Protein AF-A0A6I7WS96-F1 (afdb_monomer_lite)

Sequence (129 aa):
DKMFQACGLKREHWSTTSPIRTIFHNAFESADLPYFNPHSFRKTLVTLGQKICQSPEEFKAWSQNLGHEQVLTTLYSYGEVQQSKQGEIIQQLSTPRVESVTQSAADKIIQAVMGRLDAQQGGNSAPPV

Radius of gyration: 29.9 Å; chains: 1; bounding box: 66×46×91 Å

Foldseek 3Di:
DDDDDCPDDDCPCVVDCVNVQVVQQVVCVVVVHDDDDPVVVLVVQLVVLVVPPPDPVSSVVSVVVVVDPCVVVSCVVPVPDDPVRVVVVVVVVVDPPPPPVVCVVVVVVVVVVVVVVVVVVVPPDDDDD

Secondary structure (DSSP, 8-state):
----------GGGGSSSHHHHHHHHHHHHHTT-----HHHHHHHHHHHHHHH--SHHHHHHHHHHTT-S-HHHHHHHH----HHHHHHHHHHHTS----HHHHHHHHHHHHHHHHHHHHHHTT--PPP-

Structure (mmCIF, N/CA/C/O backbone):
data_AF-A0A6I7WS96-F1
#
_entry.id   AF-A0A6I7WS96-F1
#
loop_
_atom_site.group_PDB
_atom_site.id
_atom_site.type_symbol
_atom_site.label_atom_id
_atom_site.label_alt_id
_atom_site.label_comp_id
_atom_site.label_asym_id
_atom_site.label_entity_id
_atom_site.label_seq_id
_atom_site.pdbx_PDB_ins_code
_atom_site.Cartn_x
_atom_site.Cartn_y
_atom_site.Cartn_z
_atom_site.occupancy
_atom_site.B_iso_or_equiv
_atom_site.auth_seq_id
_atom_site.auth_comp_id
_atom_site.auth_asym_id
_atom_site.auth_atom_id
_atom_site.pdbx_PDB_model_num
ATOM 1 N N . ASP A 1 1 ? 44.178 -22.543 -11.510 1.00 53.28 1 ASP A N 1
ATOM 2 C CA . ASP A 1 1 ? 43.266 -21.775 -10.640 1.00 53.28 1 ASP A CA 1
ATOM 3 C C . ASP A 1 1 ? 42.188 -21.060 -11.435 1.00 53.28 1 ASP A C 1
ATOM 5 O O . ASP A 1 1 ? 42.495 -20.187 -12.235 1.00 53.28 1 ASP A O 1
ATOM 9 N N . LYS A 1 2 ? 40.923 -21.459 -11.261 1.00 61.50 2 LYS A N 1
ATOM 10 C CA . LYS A 1 2 ? 39.751 -20.720 -11.758 1.00 61.50 2 LYS A CA 1
ATOM 11 C C . LYS A 1 2 ? 38.896 -20.349 -10.552 1.00 61.50 2 LYS A C 1
ATOM 13 O O . LYS A 1 2 ? 38.058 -21.137 -10.128 1.00 61.50 2 LYS A O 1
ATOM 18 N N . MET A 1 3 ? 39.170 -19.189 -9.967 1.00 72.19 3 MET A N 1
ATOM 19 C CA . MET A 1 3 ? 38.391 -18.664 -8.847 1.00 72.19 3 MET A CA 1
ATOM 20 C C . MET A 1 3 ? 37.326 -17.698 -9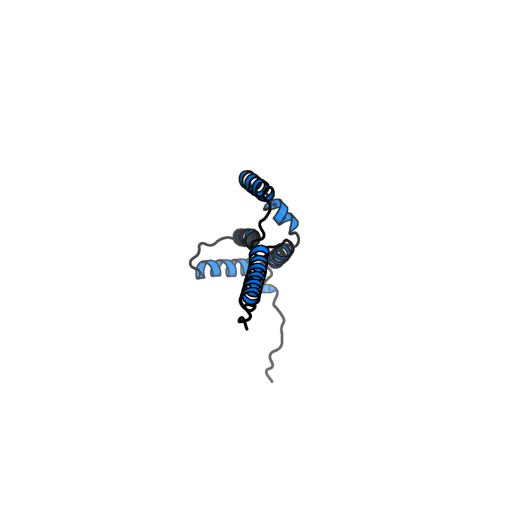.364 1.00 72.19 3 MET A C 1
ATOM 22 O O . MET A 1 3 ? 37.592 -16.901 -10.263 1.00 72.19 3 MET A O 1
ATOM 26 N N . PHE A 1 4 ? 36.124 -17.768 -8.796 1.00 80.50 4 PHE A N 1
ATOM 27 C CA . PHE A 1 4 ? 35.099 -16.751 -9.011 1.00 80.50 4 PHE A CA 1
ATOM 28 C C . PHE A 1 4 ? 35.491 -15.464 -8.274 1.00 80.50 4 PHE A C 1
ATOM 30 O O . PHE A 1 4 ? 35.931 -15.513 -7.127 1.00 80.50 4 PHE A O 1
ATOM 37 N N . GLN A 1 5 ? 35.309 -14.316 -8.927 1.00 81.56 5 GLN A N 1
ATOM 38 C CA . GLN A 1 5 ? 35.539 -12.992 -8.349 1.00 81.56 5 GLN A CA 1
ATOM 39 C C . GLN A 1 5 ? 34.227 -12.205 -8.327 1.00 81.56 5 GLN A C 1
ATOM 41 O O . GLN A 1 5 ? 33.467 -12.224 -9.296 1.00 81.56 5 GLN A O 1
ATOM 46 N N . ALA A 1 6 ? 33.971 -11.483 -7.235 1.00 79.31 6 ALA A N 1
ATOM 47 C CA . ALA A 1 6 ? 32.847 -10.560 -7.158 1.00 79.31 6 ALA A CA 1
ATOM 48 C C . ALA A 1 6 ? 33.058 -9.389 -8.138 1.00 79.31 6 ALA A C 1
ATOM 50 O O . ALA A 1 6 ? 33.946 -8.563 -7.940 1.00 79.31 6 ALA A O 1
ATOM 51 N N . CYS A 1 7 ? 32.242 -9.315 -9.193 1.00 81.12 7 CYS A N 1
ATOM 52 C CA . CYS A 1 7 ? 32.316 -8.273 -10.226 1.00 81.12 7 CYS A CA 1
ATOM 53 C C . CYS A 1 7 ? 31.357 -7.088 -9.995 1.00 81.12 7 CYS A C 1
ATOM 55 O O . CYS A 1 7 ? 31.237 -6.212 -10.850 1.00 81.12 7 CYS A O 1
ATOM 57 N N . GLY A 1 8 ? 30.655 -7.059 -8.858 1.00 78.19 8 GLY A N 1
ATOM 58 C CA . GLY A 1 8 ? 29.619 -6.065 -8.572 1.00 78.19 8 GLY A CA 1
ATOM 59 C C . GLY A 1 8 ? 28.357 -6.231 -9.430 1.00 78.19 8 GLY A C 1
ATOM 60 O O . GLY A 1 8 ? 28.199 -7.206 -10.166 1.00 78.19 8 G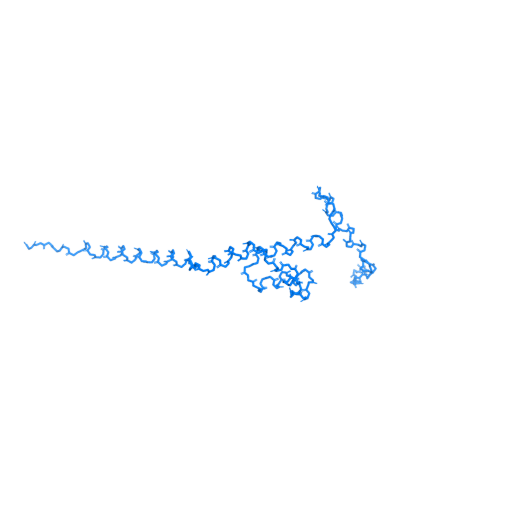LY A O 1
ATOM 61 N N . LEU A 1 9 ? 27.432 -5.273 -9.316 1.00 76.06 9 LEU A N 1
ATOM 62 C CA . LEU A 1 9 ? 26.205 -5.226 -10.114 1.00 76.06 9 LEU A CA 1
ATOM 63 C C . LEU A 1 9 ? 26.412 -4.326 -11.337 1.00 76.06 9 LEU A C 1
ATOM 65 O O . LEU A 1 9 ? 26.732 -3.143 -11.200 1.00 76.06 9 LEU A O 1
ATOM 69 N N . LYS A 1 10 ? 26.178 -4.863 -12.538 1.00 72.00 10 LYS A N 1
ATOM 70 C CA . LYS A 1 10 ? 26.159 -4.066 -13.770 1.00 72.00 10 LYS A CA 1
ATOM 71 C C . LYS A 1 10 ? 24.993 -3.074 -13.732 1.00 72.00 10 LYS A C 1
ATOM 73 O O . LYS A 1 10 ? 23.836 -3.471 -13.601 1.00 72.00 10 LYS A O 1
ATOM 78 N N . ARG A 1 11 ? 25.284 -1.777 -13.886 1.00 68.19 11 ARG A N 1
ATOM 79 C CA . ARG A 1 11 ? 24.262 -0.707 -13.927 1.00 68.19 11 ARG A CA 1
ATOM 80 C C . ARG A 1 11 ? 23.400 -0.733 -15.193 1.00 68.19 11 ARG A C 1
ATOM 82 O O . ARG A 1 11 ? 22.340 -0.118 -15.218 1.00 68.19 11 ARG A O 1
ATOM 89 N N . GLU A 1 12 ? 23.833 -1.474 -16.211 1.00 69.31 12 GLU A N 1
ATOM 90 C CA . GLU A 1 12 ? 23.154 -1.666 -17.499 1.00 69.31 12 GLU A CA 1
ATOM 91 C C . GLU A 1 12 ? 21.669 -2.032 -17.315 1.00 69.31 12 GLU A C 1
ATOM 93 O O . GLU A 1 12 ? 20.797 -1.414 -17.926 1.00 69.31 12 GLU A O 1
ATOM 98 N N . HIS A 1 13 ? 21.371 -2.948 -16.388 1.00 64.19 13 HIS A N 1
ATOM 99 C CA . HIS A 1 13 ? 20.019 -3.456 -16.120 1.00 64.19 13 HIS A CA 1
ATOM 100 C C . HIS A 1 13 ? 19.124 -2.525 -15.288 1.00 64.19 13 HIS A C 1
ATOM 102 O O . HIS A 1 13 ? 17.947 -2.816 -15.112 1.00 64.19 13 HIS A O 1
ATOM 108 N N . TRP A 1 14 ? 19.650 -1.408 -14.788 1.00 68.94 14 TRP A N 1
ATOM 109 C CA . TRP A 1 14 ? 18.899 -0.444 -13.970 1.00 68.94 14 TRP A CA 1
ATOM 110 C C . TRP A 1 14 ? 18.954 0.975 -14.542 1.00 68.94 14 TRP A C 1
ATOM 112 O O . TRP A 1 14 ? 18.481 1.922 -13.922 1.00 68.94 14 TRP A O 1
ATOM 122 N N . SER A 1 15 ? 19.528 1.120 -15.737 1.00 74.38 15 SER A N 1
ATOM 123 C CA . SER A 1 15 ? 19.656 2.393 -16.450 1.00 74.38 15 SER A CA 1
ATOM 124 C C . SER A 1 15 ? 18.311 2.967 -16.908 1.00 74.38 15 SER A C 1
ATOM 126 O O . SER A 1 15 ? 18.194 4.170 -17.127 1.00 74.38 15 SER A O 1
ATOM 128 N N . THR A 1 16 ? 17.286 2.120 -17.040 1.00 82.69 16 THR A N 1
ATOM 129 C CA . THR A 1 16 ? 15.934 2.503 -17.465 1.00 82.69 16 THR A CA 1
ATOM 130 C C . THR A 1 16 ? 14.874 1.817 -16.606 1.00 82.69 16 THR A C 1
ATOM 132 O O . THR A 1 16 ? 15.151 0.868 -15.875 1.00 82.69 16 THR A O 1
ATOM 135 N N . THR A 1 17 ? 13.624 2.267 -16.723 1.00 80.31 17 THR A N 1
ATOM 136 C CA . THR A 1 17 ? 12.466 1.641 -16.065 1.00 80.31 17 THR A CA 1
ATOM 137 C C . THR A 1 17 ? 11.926 0.419 -16.816 1.00 80.31 17 THR A C 1
ATOM 139 O O . THR A 1 17 ? 10.997 -0.232 -16.337 1.00 80.31 17 THR A O 1
ATOM 142 N N . SER A 1 18 ? 12.474 0.073 -17.985 1.00 85.00 18 SER A N 1
ATOM 143 C CA . SER A 1 18 ? 11.982 -1.053 -18.788 1.00 85.00 18 SER A CA 1
ATOM 144 C C . SER A 1 18 ? 12.096 -2.402 -18.064 1.00 85.00 18 SER A C 1
ATOM 146 O O . SER A 1 18 ? 11.094 -3.112 -18.026 1.00 85.00 18 SER A O 1
ATOM 148 N N . PRO A 1 19 ? 13.219 -2.747 -17.401 1.00 86.56 19 PRO A N 1
ATOM 149 C CA . PRO A 1 19 ? 13.359 -4.044 -16.735 1.00 86.56 19 PRO A CA 1
ATOM 150 C C . PRO A 1 19 ? 12.347 -4.255 -15.606 1.00 86.56 19 PRO A C 1
ATOM 152 O O . PRO A 1 19 ? 11.728 -5.315 -15.531 1.00 86.56 19 PRO A O 1
ATOM 155 N N . ILE A 1 20 ? 12.094 -3.228 -14.782 1.00 82.69 20 ILE A N 1
ATOM 156 C CA . ILE A 1 20 ? 11.070 -3.320 -13.732 1.00 82.69 20 ILE A CA 1
ATOM 157 C C . ILE A 1 20 ? 9.667 -3.461 -14.333 1.00 82.69 20 ILE A C 1
ATOM 159 O O . ILE A 1 20 ? 8.875 -4.250 -13.831 1.00 82.69 20 ILE A O 1
ATOM 163 N N . ARG A 1 21 ? 9.360 -2.770 -15.442 1.00 85.69 21 ARG A N 1
ATOM 164 C CA . ARG A 1 21 ? 8.069 -2.915 -16.134 1.00 85.69 21 ARG A CA 1
ATOM 165 C C . ARG A 1 21 ? 7.876 -4.321 -16.696 1.00 85.69 21 ARG A C 1
ATOM 167 O O . ARG A 1 21 ? 6.774 -4.843 -16.566 1.00 85.69 21 ARG A O 1
ATOM 174 N N . THR A 1 22 ? 8.916 -4.922 -17.273 1.00 89.62 22 THR A N 1
ATOM 175 C CA . THR A 1 22 ? 8.872 -6.295 -17.798 1.00 89.62 22 THR A CA 1
ATOM 176 C C . THR A 1 22 ? 8.646 -7.309 -16.685 1.00 89.62 22 THR A C 1
ATOM 178 O O . THR A 1 22 ? 7.722 -8.107 -16.782 1.00 89.62 22 THR A O 1
ATOM 181 N N . ILE A 1 23 ? 9.425 -7.245 -15.598 1.00 89.94 23 ILE A N 1
ATOM 182 C CA . ILE A 1 23 ? 9.247 -8.137 -14.438 1.00 89.94 23 ILE A CA 1
ATOM 183 C C . ILE A 1 23 ? 7.819 -8.027 -13.900 1.00 89.94 23 ILE A C 1
ATOM 185 O O . ILE A 1 23 ? 7.167 -9.034 -13.642 1.00 89.94 23 ILE A O 1
ATOM 189 N N . PHE A 1 24 ? 7.325 -6.796 -13.769 1.00 89.56 24 PHE A N 1
ATOM 190 C CA . PHE A 1 24 ? 5.987 -6.537 -13.267 1.00 89.56 24 PHE A CA 1
ATOM 191 C C . PHE A 1 24 ? 4.912 -7.117 -14.188 1.00 89.56 24 PHE A C 1
ATOM 193 O O . PHE A 1 24 ? 4.016 -7.801 -13.718 1.00 89.56 24 PHE A O 1
ATOM 200 N N . HIS A 1 25 ? 5.021 -6.892 -15.498 1.00 91.38 25 HIS A N 1
ATOM 201 C CA . HIS A 1 25 ? 4.080 -7.425 -16.481 1.00 91.38 25 HIS A CA 1
ATOM 202 C C . HIS A 1 25 ? 4.021 -8.955 -16.452 1.00 91.38 25 HIS A C 1
ATOM 204 O O . HIS A 1 25 ? 2.940 -9.515 -16.284 1.00 91.38 25 HIS A O 1
ATOM 210 N N . ASN A 1 26 ? 5.183 -9.609 -16.498 1.00 94.19 26 ASN A N 1
ATOM 211 C CA . ASN A 1 26 ? 5.284 -11.067 -16.471 1.00 94.19 26 ASN A CA 1
ATOM 212 C C . ASN A 1 26 ? 4.691 -11.664 -15.185 1.00 94.19 26 ASN A C 1
ATOM 214 O O . ASN A 1 26 ? 4.153 -12.767 -15.212 1.00 94.19 26 ASN A O 1
ATOM 218 N N . ALA A 1 27 ? 4.778 -10.953 -14.056 1.00 94.12 27 ALA A N 1
ATOM 219 C CA . ALA A 1 27 ? 4.193 -11.402 -12.797 1.00 94.12 27 ALA A CA 1
ATOM 220 C C . ALA A 1 27 ? 2.654 -11.391 -12.820 1.00 94.12 27 ALA A C 1
ATOM 222 O O . ALA A 1 27 ? 2.046 -12.308 -12.277 1.00 94.12 27 ALA A O 1
ATOM 223 N N . PHE A 1 28 ? 2.026 -10.391 -13.454 1.00 94.00 28 PHE A N 1
ATOM 224 C CA . PHE A 1 28 ? 0.567 -10.376 -13.642 1.00 94.00 28 PHE A CA 1
ATOM 225 C C . PHE A 1 28 ? 0.120 -11.497 -14.578 1.00 94.00 28 PHE A C 1
ATOM 227 O O . PHE A 1 28 ? -0.816 -12.219 -14.250 1.00 94.00 28 PHE A O 1
ATOM 234 N N . GLU A 1 29 ? 0.832 -11.681 -15.690 1.00 94.94 29 GLU A N 1
ATOM 235 C CA . GLU A 1 29 ? 0.564 -12.759 -16.644 1.00 94.94 29 GLU A CA 1
ATOM 236 C C . GLU A 1 29 ? 0.699 -14.144 -15.992 1.00 94.94 29 GLU A C 1
ATOM 238 O O . GLU A 1 29 ? -0.205 -14.962 -16.099 1.00 94.94 29 GLU A O 1
ATOM 243 N N . SER A 1 30 ? 1.765 -14.379 -15.218 1.00 96.44 30 SE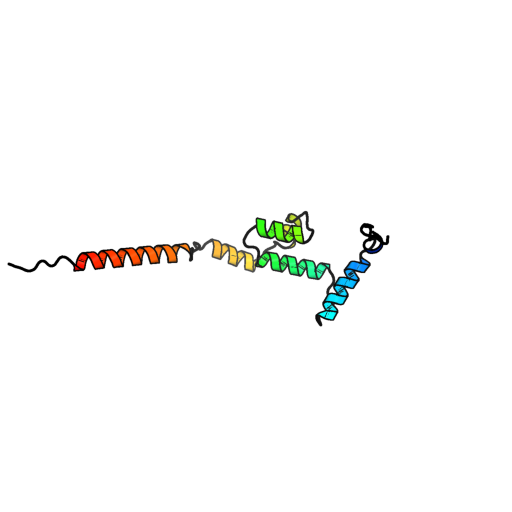R A N 1
ATOM 244 C CA . SER A 1 30 ? 1.982 -15.652 -14.503 1.00 96.44 30 SER A CA 1
ATOM 245 C C . SER A 1 30 ? 0.942 -15.937 -13.412 1.00 96.44 30 SER A C 1
ATOM 247 O O . SER A 1 30 ? 0.862 -17.063 -12.927 1.00 96.44 30 SER A O 1
ATOM 249 N N . ALA A 1 31 ? 0.190 -14.921 -12.983 1.00 95.38 31 ALA A N 1
ATOM 250 C CA . ALA A 1 31 ? -0.884 -15.041 -12.002 1.00 95.38 31 ALA A CA 1
ATOM 251 C C . ALA A 1 31 ? -2.282 -15.085 -12.650 1.00 95.38 31 ALA A C 1
ATOM 253 O O . ALA A 1 31 ? -3.271 -14.998 -11.924 1.00 95.38 31 ALA A O 1
ATOM 254 N N . ASP A 1 32 ? -2.370 -15.171 -13.983 1.00 96.12 32 ASP A N 1
ATOM 255 C CA . ASP A 1 32 ? -3.617 -15.075 -14.756 1.00 96.12 32 ASP A CA 1
ATOM 256 C C . ASP A 1 32 ? -4.427 -13.796 -14.452 1.00 96.12 32 ASP A C 1
ATOM 258 O O . ASP A 1 32 ? -5.661 -13.777 -14.475 1.00 96.12 32 ASP A O 1
ATOM 262 N N . LEU A 1 33 ? -3.734 -12.691 -14.155 1.00 91.56 33 LEU A N 1
ATOM 263 C CA . LEU A 1 33 ? -4.348 -11.400 -13.854 1.00 91.56 33 LEU A CA 1
ATOM 264 C C . LEU A 1 33 ? -4.175 -10.407 -15.013 1.00 91.56 33 LEU A C 1
ATOM 266 O O . LEU A 1 33 ? -3.119 -10.366 -15.649 1.00 91.56 33 LEU A O 1
ATOM 270 N N . PRO A 1 34 ? -5.161 -9.517 -15.253 1.00 91.75 34 PRO A N 1
ATOM 271 C CA . PRO A 1 34 ? -4.974 -8.394 -16.161 1.00 91.75 34 PRO A CA 1
ATOM 272 C C . PRO A 1 34 ? -3.778 -7.543 -15.735 1.00 91.75 34 PRO A C 1
ATOM 274 O O . PRO A 1 34 ? -3.565 -7.301 -14.547 1.00 91.75 34 PRO A O 1
ATOM 277 N N . TYR A 1 35 ? -3.019 -7.030 -16.701 1.00 89.31 35 TYR A N 1
ATOM 278 C CA . TYR A 1 35 ? -1.922 -6.121 -16.393 1.00 89.31 35 TYR A CA 1
ATOM 279 C C . TYR A 1 35 ? -2.439 -4.801 -15.806 1.00 89.31 35 TYR A C 1
ATOM 281 O O . TYR A 1 35 ? -3.187 -4.064 -16.451 1.00 89.31 35 TYR A O 1
ATOM 289 N N . PHE A 1 36 ? -1.945 -4.451 -14.619 1.00 86.38 36 PHE A N 1
ATOM 290 C CA . PHE A 1 36 ? -2.106 -3.124 -14.031 1.00 86.38 36 PHE A CA 1
ATOM 291 C C . PHE A 1 36 ? -0.758 -2.408 -13.984 1.00 86.38 36 PHE A C 1
ATOM 293 O O . PHE A 1 36 ? 0.282 -3.004 -13.706 1.00 86.38 36 PHE A O 1
ATOM 300 N N . ASN A 1 37 ? -0.758 -1.099 -14.242 1.00 82.00 37 ASN A N 1
ATOM 301 C CA . ASN A 1 37 ? 0.482 -0.329 -14.198 1.00 82.00 37 ASN A CA 1
ATOM 302 C C . ASN A 1 37 ? 1.059 -0.272 -12.758 1.00 82.00 37 ASN A C 1
ATOM 304 O O . ASN A 1 37 ? 0.301 -0.348 -11.783 1.00 82.00 37 ASN A O 1
ATOM 308 N N . PRO A 1 38 ? 2.385 -0.077 -12.594 1.00 82.62 38 PRO A N 1
ATOM 309 C CA . PRO A 1 38 ? 3.025 -0.057 -11.275 1.00 82.62 38 PRO A CA 1
ATOM 310 C C . PRO A 1 38 ? 2.439 0.965 -10.289 1.00 82.62 38 PRO A C 1
ATOM 312 O O . PRO A 1 38 ? 2.462 0.746 -9.079 1.00 82.62 38 PRO A O 1
ATOM 315 N N . HIS A 1 39 ? 1.891 2.084 -10.777 1.00 81.50 39 HIS A N 1
ATOM 316 C CA . HIS A 1 39 ? 1.270 3.089 -9.911 1.00 81.50 39 HIS A CA 1
ATOM 317 C C . HIS A 1 39 ? -0.057 2.608 -9.323 1.00 81.50 39 HIS A C 1
ATOM 319 O O . HIS A 1 39 ? -0.291 2.816 -8.135 1.00 81.50 39 HIS A O 1
ATOM 325 N N . SER A 1 40 ? -0.906 1.941 -10.107 1.00 82.06 40 SER A N 1
ATOM 326 C CA . SER A 1 40 ? -2.163 1.371 -9.611 1.00 82.06 40 SER A CA 1
ATOM 327 C C . SER A 1 40 ? -1.913 0.336 -8.516 1.00 82.06 40 SER A C 1
ATOM 329 O O . SER A 1 40 ? -2.573 0.365 -7.484 1.00 82.06 40 SER A O 1
ATOM 331 N N . PHE A 1 41 ? -0.903 -0.518 -8.682 1.00 83.62 41 PHE A N 1
ATOM 332 C CA . PHE A 1 41 ? -0.540 -1.488 -7.650 1.00 83.62 41 PHE A CA 1
ATOM 333 C C . PHE A 1 41 ? -0.025 -0.827 -6.369 1.00 83.62 41 PHE A C 1
ATOM 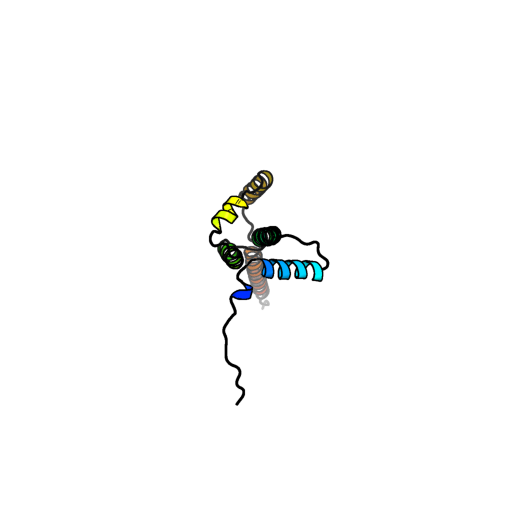335 O O . PHE A 1 41 ? -0.435 -1.195 -5.269 1.00 83.62 41 PHE A O 1
ATOM 342 N N . ARG A 1 42 ? 0.814 0.210 -6.497 1.00 81.88 42 ARG A N 1
ATOM 343 C CA . ARG A 1 42 ? 1.268 1.004 -5.347 1.00 81.88 42 ARG A CA 1
ATOM 344 C C . ARG A 1 42 ? 0.088 1.621 -4.592 1.00 81.88 42 ARG A C 1
ATOM 346 O O . ARG A 1 42 ? 0.075 1.571 -3.366 1.00 81.88 42 ARG A O 1
ATOM 353 N N . LYS A 1 43 ? -0.925 2.138 -5.301 1.00 81.38 43 LYS A N 1
ATOM 354 C CA . LYS A 1 43 ? -2.171 2.638 -4.688 1.00 81.38 43 LYS A CA 1
ATOM 355 C C . LYS A 1 43 ? -2.894 1.541 -3.907 1.00 81.38 43 LYS A C 1
ATOM 357 O O . LYS A 1 43 ? -3.265 1.773 -2.762 1.00 81.38 43 LYS A O 1
ATOM 362 N N . THR A 1 44 ? -3.025 0.342 -4.475 1.00 84.88 44 THR A N 1
ATOM 363 C CA . THR A 1 44 ? -3.633 -0.806 -3.783 1.00 84.88 44 THR A CA 1
ATOM 364 C C . THR A 1 44 ? -2.904 -1.145 -2.481 1.00 84.88 44 THR A C 1
ATOM 366 O O . THR A 1 44 ? -3.554 -1.339 -1.455 1.00 84.88 44 THR A O 1
ATOM 369 N N . LEU A 1 45 ? -1.565 -1.156 -2.481 1.00 86.31 45 LEU A N 1
ATOM 370 C CA . LEU A 1 45 ? -0.772 -1.406 -1.269 1.00 86.31 45 LEU A CA 1
ATOM 371 C C . LEU A 1 45 ? -0.927 -0.303 -0.215 1.00 86.31 45 LEU A C 1
ATOM 373 O O . LEU A 1 45 ? -0.940 -0.596 0.978 1.00 86.31 45 LEU A O 1
ATOM 377 N N . VAL A 1 46 ? -1.078 0.957 -0.628 1.00 83.94 46 VAL A N 1
ATOM 378 C CA . VAL A 1 46 ? -1.378 2.065 0.292 1.00 83.94 46 VAL A CA 1
ATOM 379 C C . VAL A 1 46 ? -2.755 1.881 0.932 1.00 83.94 46 VAL A C 1
ATOM 381 O O . VAL A 1 46 ? -2.867 1.947 2.155 1.00 83.94 46 VAL A O 1
ATOM 384 N N . THR A 1 47 ? -3.789 1.583 0.140 1.00 82.50 47 THR A N 1
ATOM 385 C CA . THR A 1 47 ? -5.146 1.320 0.650 1.00 82.50 47 THR A CA 1
ATOM 386 C C . THR A 1 47 ? -5.188 0.104 1.574 1.00 82.50 47 THR A C 1
ATOM 388 O O . THR A 1 47 ? -5.941 0.099 2.546 1.00 82.50 47 THR A O 1
ATOM 391 N N . LEU A 1 48 ? -4.382 -0.927 1.305 1.00 86.75 48 LEU A N 1
ATOM 392 C CA . LEU A 1 48 ? -4.237 -2.063 2.211 1.00 86.75 48 LEU A CA 1
ATOM 393 C C . LEU A 1 48 ? -3.594 -1.632 3.536 1.00 86.75 48 LEU A C 1
ATOM 395 O O . LEU A 1 48 ? -4.142 -1.936 4.592 1.00 86.75 48 LEU A O 1
ATOM 399 N N . GLY A 1 49 ? -2.496 -0.871 3.483 1.00 86.25 49 GLY A N 1
ATOM 400 C CA . GLY A 1 49 ? -1.822 -0.323 4.664 1.00 86.25 49 GLY A CA 1
ATOM 401 C C . GLY A 1 49 ? -2.760 0.488 5.563 1.00 86.25 49 GLY A C 1
ATOM 402 O O . GLY A 1 49 ? -2.759 0.297 6.773 1.00 86.25 49 GLY A O 1
ATOM 403 N N . GLN A 1 50 ? -3.637 1.311 4.975 1.00 82.75 50 GLN A N 1
ATOM 404 C CA . GLN A 1 50 ? -4.648 2.086 5.713 1.00 82.75 50 GLN A CA 1
ATOM 405 C C . GLN A 1 50 ? -5.628 1.215 6.515 1.00 82.75 50 GLN A C 1
ATOM 407 O O . GLN A 1 50 ? -6.247 1.707 7.454 1.00 82.75 50 GLN A O 1
ATOM 412 N N . LYS A 1 51 ? -5.808 -0.055 6.133 1.00 83.12 51 LYS A N 1
ATOM 413 C CA . LYS A 1 51 ? -6.723 -0.991 6.799 1.00 83.12 51 LYS A CA 1
ATOM 414 C C . LYS A 1 51 ? -6.030 -1.859 7.845 1.00 83.12 51 LYS A C 1
ATOM 416 O O . LYS A 1 51 ? -6.669 -2.222 8.826 1.00 83.12 51 LYS A O 1
ATOM 421 N N . ILE A 1 52 ? -4.777 -2.250 7.602 1.00 87.94 52 ILE A N 1
ATOM 422 C CA . ILE A 1 52 ? -4.089 -3.255 8.428 1.00 87.94 52 ILE A CA 1
ATOM 423 C C . ILE A 1 52 ? -3.170 -2.647 9.486 1.00 87.94 52 ILE A C 1
ATOM 425 O O . ILE A 1 52 ? -3.000 -3.264 10.536 1.00 87.94 52 ILE A O 1
ATOM 429 N N . CYS A 1 53 ? -2.594 -1.468 9.232 1.00 85.38 53 CYS A N 1
ATOM 430 C CA . CYS A 1 53 ? -1.734 -0.794 10.197 1.00 85.38 53 CYS A CA 1
ATOM 431 C C . CYS A 1 53 ? -2.580 -0.280 11.364 1.00 85.38 53 CYS A C 1
ATOM 433 O O . CYS A 1 53 ? -3.561 0.435 11.163 1.00 85.38 53 CYS A O 1
ATOM 435 N N . GLN A 1 54 ? -2.185 -0.637 12.580 1.00 85.94 54 GLN A N 1
ATOM 436 C CA . GLN A 1 54 ? -2.896 -0.301 13.813 1.00 85.94 54 GLN A CA 1
ATOM 437 C C . GLN A 1 54 ? -2.353 0.971 14.468 1.00 85.94 54 GLN A C 1
ATOM 439 O O . GLN A 1 54 ? -3.016 1.557 15.324 1.00 85.94 54 GLN A O 1
ATOM 444 N N . SER A 1 55 ? -1.166 1.423 14.056 1.00 80.12 55 SER A N 1
ATOM 445 C CA . SER A 1 55 ? -0.536 2.638 14.565 1.00 80.12 55 SER A CA 1
ATOM 446 C C . SER A 1 55 ? 0.022 3.531 13.446 1.00 80.12 55 SER A C 1
ATOM 448 O O . SER A 1 55 ? 0.346 3.055 12.350 1.00 80.12 55 SER A O 1
ATOM 450 N N . PRO A 1 56 ? 0.184 4.842 13.706 1.00 76.75 56 PRO A N 1
ATOM 451 C CA . PRO A 1 56 ? 0.864 5.748 12.782 1.00 76.75 56 PRO A CA 1
ATOM 452 C C . PRO A 1 56 ? 2.302 5.319 12.456 1.00 76.75 56 PRO A C 1
ATOM 454 O O . PRO A 1 56 ? 2.764 5.520 11.334 1.00 76.75 56 PRO A O 1
ATOM 457 N N . GLU A 1 57 ? 3.003 4.714 13.415 1.00 78.50 57 GLU A N 1
ATOM 458 C CA . GLU A 1 57 ? 4.377 4.222 13.263 1.00 78.50 57 GLU A CA 1
ATOM 459 C C . GLU A 1 57 ? 4.444 3.002 12.337 1.00 78.50 57 GLU A C 1
ATOM 461 O O . GLU A 1 57 ? 5.293 2.951 11.446 1.00 78.50 57 GLU A O 1
ATOM 466 N N . GLU A 1 58 ? 3.499 2.065 12.458 1.00 82.31 58 GLU A N 1
ATOM 467 C CA . GLU A 1 58 ? 3.357 0.943 11.521 1.00 82.31 58 GLU A CA 1
ATOM 468 C C . GLU A 1 58 ? 3.078 1.436 10.101 1.00 82.31 58 GLU A C 1
ATOM 470 O O . GLU A 1 58 ? 3.708 0.988 9.141 1.00 82.31 58 GLU A O 1
ATOM 475 N N . PHE A 1 59 ? 2.171 2.406 9.957 1.00 83.44 59 PHE A N 1
ATOM 476 C CA . PHE A 1 59 ? 1.864 2.984 8.652 1.00 83.44 59 PHE A CA 1
ATOM 477 C C . PHE A 1 59 ? 3.065 3.754 8.069 1.00 83.44 59 PHE A C 1
ATOM 479 O O . PHE A 1 59 ? 3.335 3.702 6.862 1.00 83.44 59 PHE A O 1
ATOM 486 N N . LYS A 1 60 ? 3.858 4.418 8.921 1.00 75.25 60 LYS A N 1
ATOM 487 C CA . LYS A 1 60 ? 5.126 5.056 8.539 1.00 75.25 60 LYS A CA 1
ATOM 488 C C . LYS A 1 60 ? 6.142 4.026 8.038 1.00 75.25 60 LYS A C 1
ATOM 490 O O . LYS A 1 60 ? 6.696 4.229 6.960 1.00 75.25 60 LYS A O 1
ATOM 495 N N . ALA A 1 61 ? 6.329 2.908 8.734 1.00 82.06 61 ALA A N 1
ATOM 496 C CA . ALA A 1 61 ? 7.216 1.834 8.284 1.00 82.06 61 ALA A CA 1
ATOM 497 C C . ALA A 1 61 ? 6.743 1.211 6.954 1.00 82.06 61 ALA A C 1
ATOM 499 O O . ALA A 1 61 ? 7.535 1.065 6.019 1.00 82.06 61 ALA A O 1
ATOM 500 N N . TRP A 1 62 ? 5.440 0.930 6.823 1.00 85.94 62 TRP A N 1
ATOM 501 C CA . TRP A 1 62 ? 4.825 0.404 5.597 1.00 85.94 62 TRP A CA 1
ATOM 502 C C . TRP A 1 62 ? 5.087 1.309 4.389 1.00 85.94 62 TRP A C 1
ATOM 504 O O . TRP A 1 62 ? 5.541 0.861 3.338 1.00 85.94 62 TRP A O 1
ATOM 514 N N . SER A 1 63 ? 4.846 2.610 4.537 1.00 79.81 63 SER A N 1
ATOM 515 C CA . SER A 1 63 ? 5.043 3.585 3.457 1.00 79.81 63 SER A CA 1
ATOM 516 C C . SER A 1 63 ? 6.515 3.796 3.069 1.00 79.81 63 SER A C 1
ATOM 518 O O . SER A 1 63 ? 6.810 3.943 1.878 1.00 79.81 63 SER A O 1
ATOM 520 N N . GLN A 1 64 ? 7.450 3.751 4.026 1.00 77.75 64 GLN A N 1
ATOM 521 C CA . GLN A 1 64 ? 8.889 3.817 3.742 1.00 77.75 64 GLN A CA 1
ATOM 522 C C . GLN A 1 64 ? 9.370 2.593 2.956 1.00 77.75 64 GLN A C 1
ATOM 524 O O . GLN A 1 64 ? 10.138 2.757 2.009 1.00 77.75 64 GLN A O 1
ATOM 529 N N . ASN A 1 65 ? 8.850 1.397 3.259 1.00 82.56 65 ASN A N 1
ATOM 530 C CA . ASN A 1 65 ? 9.123 0.184 2.479 1.00 82.56 65 ASN A CA 1
ATOM 531 C C . ASN A 1 65 ? 8.666 0.310 1.012 1.00 82.56 65 ASN A C 1
ATOM 533 O O . ASN A 1 65 ? 9.267 -0.263 0.109 1.00 82.56 65 ASN A O 1
ATOM 537 N N . LEU A 1 66 ? 7.632 1.113 0.749 1.00 79.69 66 LEU A N 1
ATOM 538 C CA . LEU A 1 66 ? 7.163 1.394 -0.608 1.00 79.69 66 LEU A CA 1
ATOM 539 C C . LEU A 1 66 ? 7.958 2.499 -1.312 1.00 79.69 66 LEU A C 1
ATOM 541 O O . LEU A 1 66 ? 7.622 2.824 -2.450 1.00 79.69 66 LEU A O 1
ATOM 545 N N . GLY A 1 67 ? 8.973 3.098 -0.680 1.00 70.94 67 GLY A N 1
ATOM 546 C CA . GLY A 1 67 ? 9.782 4.180 -1.247 1.00 70.94 67 GLY A CA 1
ATOM 547 C C . GLY A 1 67 ? 9.103 5.554 -1.222 1.00 70.94 67 GLY A C 1
ATOM 548 O O . GLY A 1 67 ? 9.388 6.390 -2.079 1.00 70.94 67 GLY A O 1
ATOM 549 N N . HIS A 1 68 ? 8.156 5.786 -0.304 1.00 63.91 68 HIS A N 1
ATOM 550 C CA . HIS A 1 68 ? 7.626 7.124 -0.028 1.00 63.91 68 HIS A CA 1
ATOM 551 C C . HIS A 1 68 ? 8.408 7.762 1.129 1.00 63.91 68 HIS A C 1
ATOM 553 O O . HIS A 1 68 ? 8.178 7.431 2.290 1.00 63.91 68 HIS A O 1
ATOM 559 N N . GLU A 1 69 ? 9.295 8.722 0.842 1.00 50.19 69 GLU A N 1
ATOM 560 C CA . GLU A 1 69 ? 9.907 9.538 1.908 1.00 50.19 69 GLU A CA 1
ATOM 561 C C . GLU A 1 69 ? 8.857 10.411 2.618 1.00 50.19 69 GLU A C 1
ATOM 563 O O . GLU A 1 69 ? 8.869 10.552 3.844 1.00 50.19 69 GLU A O 1
ATOM 568 N N . GLN A 1 70 ? 7.881 10.919 1.857 1.00 51.91 70 GLN A N 1
ATOM 569 C CA . GLN A 1 70 ? 6.854 11.842 2.338 1.00 51.91 70 GLN A CA 1
ATOM 570 C C . GLN A 1 70 ? 5.503 11.153 2.570 1.00 51.91 70 GLN A C 1
ATOM 572 O O . GLN A 1 70 ? 4.557 11.305 1.795 1.00 51.91 70 GLN A O 1
ATOM 577 N N . VAL A 1 71 ? 5.386 10.445 3.695 1.00 51.53 71 VAL A N 1
ATOM 578 C CA . VAL A 1 71 ? 4.119 9.896 4.238 1.00 51.53 71 VAL A CA 1
ATOM 579 C C . VAL A 1 71 ? 3.019 10.947 4.327 1.00 51.53 71 VAL A C 1
ATOM 581 O O . VAL A 1 71 ? 1.850 10.649 4.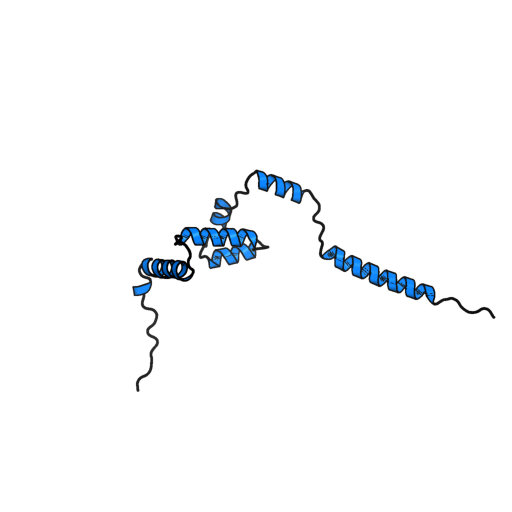095 1.00 51.53 71 VAL A O 1
ATOM 584 N N . LEU A 1 72 ? 3.408 12.197 4.575 1.00 49.16 72 LEU A N 1
ATOM 585 C CA . LEU A 1 72 ? 2.502 13.333 4.662 1.00 49.16 72 LEU A CA 1
ATOM 586 C C . LEU A 1 72 ? 1.741 13.572 3.353 1.00 49.16 72 LEU A C 1
ATOM 588 O O . LEU A 1 72 ? 0.548 13.819 3.412 1.00 49.16 72 LEU A O 1
ATOM 592 N N . THR A 1 73 ? 2.342 13.379 2.174 1.00 51.62 73 THR A N 1
ATOM 593 C CA . THR A 1 73 ? 1.579 13.474 0.909 1.00 51.62 73 THR A CA 1
ATOM 594 C C . THR A 1 73 ? 0.602 12.311 0.723 1.00 51.62 73 THR A C 1
ATOM 596 O O . THR A 1 73 ? -0.451 12.487 0.129 1.00 51.62 73 THR A O 1
ATOM 599 N N . THR A 1 74 ? 0.881 11.137 1.299 1.00 50.56 74 THR A N 1
ATOM 600 C CA . THR A 1 74 ? -0.063 10.005 1.271 1.00 50.56 74 THR A CA 1
ATOM 601 C C . THR A 1 74 ? -1.246 10.252 2.208 1.00 50.56 74 THR A C 1
ATOM 603 O O . THR A 1 74 ? -2.382 9.975 1.839 1.00 50.56 74 THR A O 1
ATOM 606 N N . LEU A 1 75 ? -1.010 10.845 3.381 1.00 52.09 75 LEU A N 1
ATOM 607 C CA . LEU A 1 75 ? -2.078 11.242 4.299 1.00 52.09 75 LEU A CA 1
ATOM 608 C C . LEU A 1 75 ? -2.896 12.429 3.755 1.00 52.09 75 LEU A C 1
ATOM 610 O O . LEU A 1 75 ? -4.112 12.425 3.868 1.00 52.09 75 LEU A O 1
ATOM 614 N N . TYR A 1 76 ? -2.261 13.406 3.101 1.00 49.59 76 TYR A N 1
ATOM 615 C CA . TYR A 1 76 ? -2.960 14.543 2.487 1.00 49.59 76 TYR A CA 1
ATOM 616 C C . TYR A 1 76 ? -3.732 14.169 1.212 1.00 49.59 76 TYR A C 1
ATOM 618 O O . TYR A 1 76 ? -4.772 14.759 0.950 1.00 49.59 76 TYR A O 1
ATOM 626 N N . SER A 1 77 ? -3.257 13.203 0.416 1.00 46.75 77 SER A N 1
ATOM 627 C CA . SER A 1 77 ? -3.919 12.799 -0.838 1.00 46.75 77 SER A CA 1
ATOM 628 C C . SER A 1 77 ? -4.866 11.597 -0.706 1.00 46.75 77 SER A C 1
ATOM 630 O O . SER A 1 77 ? -5.688 11.396 -1.594 1.00 46.75 77 SER A O 1
ATOM 632 N N . TYR A 1 78 ? -4.762 10.790 0.359 1.00 46.38 78 TYR A N 1
ATOM 633 C CA . TYR A 1 78 ? -5.611 9.602 0.588 1.00 46.38 78 TYR A CA 1
ATOM 634 C C . TYR A 1 78 ? -6.250 9.549 1.983 1.00 46.38 78 TYR A C 1
ATOM 636 O O . TYR A 1 78 ? -6.945 8.581 2.292 1.00 46.38 78 TYR A O 1
ATOM 644 N N . GLY A 1 79 ? -5.991 10.535 2.844 1.00 52.38 79 GLY A N 1
ATOM 645 C CA . GLY A 1 79 ? -6.580 10.643 4.182 1.00 52.38 79 GLY A CA 1
ATOM 646 C C . GLY A 1 79 ? -7.861 11.469 4.226 1.00 52.38 79 GLY A C 1
ATOM 647 O O . GLY A 1 79 ? -8.386 11.688 5.316 1.00 52.38 79 GLY A O 1
ATOM 648 N N . GLU A 1 80 ? -8.381 11.917 3.077 1.00 58.28 80 GLU A N 1
ATOM 649 C CA . GLU A 1 80 ? -9.721 12.493 3.016 1.00 58.28 80 GLU A CA 1
ATOM 650 C C . GLU A 1 80 ? -10.738 11.393 3.325 1.00 58.28 80 GLU A C 1
ATOM 652 O O . GLU A 1 80 ? -11.020 10.495 2.528 1.00 58.28 80 GLU A O 1
ATOM 657 N N . VAL A 1 81 ? -11.249 11.429 4.549 1.00 66.56 81 VAL A N 1
ATOM 658 C CA . VAL A 1 81 ? -12.343 10.570 4.969 1.00 66.56 81 VAL A CA 1
ATOM 659 C C . VAL A 1 81 ? -13.595 11.091 4.273 1.00 66.56 81 VAL A C 1
ATOM 661 O O . VAL A 1 81 ? -13.977 12.239 4.484 1.00 66.56 81 VAL A O 1
ATOM 664 N N . GLN A 1 82 ? -14.242 10.254 3.454 1.00 70.12 82 GLN A N 1
ATOM 665 C CA . GLN A 1 82 ? -15.534 10.605 2.855 1.00 70.12 82 GLN A CA 1
ATOM 666 C C . GLN A 1 82 ? -16.488 11.112 3.941 1.00 70.12 82 GLN A C 1
ATOM 668 O O . GLN A 1 82 ? -16.575 10.515 5.013 1.00 70.12 82 GLN A O 1
ATOM 673 N N . GLN A 1 83 ? -17.217 12.191 3.659 1.00 70.06 83 GLN A N 1
ATOM 674 C CA . GLN A 1 83 ? -18.010 12.918 4.655 1.00 70.06 83 GLN A CA 1
ATOM 675 C C . GLN A 1 83 ? -18.993 12.022 5.435 1.00 70.06 83 GLN A C 1
ATOM 677 O O . GLN A 1 83 ? -19.154 12.179 6.645 1.00 70.06 83 GLN A O 1
ATOM 682 N N . SER A 1 84 ? -19.593 11.028 4.773 1.00 65.56 84 SER A N 1
ATOM 683 C CA . SER A 1 84 ? -20.433 10.006 5.416 1.00 65.56 84 SER A CA 1
ATOM 684 C C . SER A 1 84 ? -19.655 9.183 6.445 1.00 65.56 84 SER A C 1
ATOM 686 O O . SER A 1 84 ? -20.073 9.050 7.595 1.00 65.56 84 SER A O 1
ATOM 688 N N . LYS A 1 85 ? -18.471 8.698 6.062 1.00 70.50 85 LYS A N 1
ATOM 689 C CA . LYS A 1 85 ? -17.599 7.911 6.931 1.00 70.50 85 LYS A CA 1
ATOM 690 C C . LYS A 1 85 ? -17.022 8.740 8.076 1.00 70.50 85 LYS A C 1
ATOM 692 O O . LYS A 1 85 ? -16.839 8.223 9.174 1.00 70.50 85 LYS A O 1
ATOM 697 N N . GLN A 1 86 ? -16.772 10.024 7.840 1.00 77.88 86 GLN A N 1
ATOM 698 C CA . GLN A 1 86 ? -16.327 10.956 8.869 1.00 77.88 86 GLN A CA 1
ATOM 699 C C . GLN A 1 86 ? -17.402 11.116 9.946 1.00 77.88 86 GLN A C 1
ATOM 701 O O . GLN A 1 86 ? -17.086 11.029 11.130 1.00 77.88 86 GLN A O 1
ATOM 706 N N . GLY A 1 87 ? -18.668 11.270 9.544 1.00 79.25 87 GLY A N 1
ATOM 707 C CA . GLY A 1 87 ? -19.804 11.321 10.465 1.00 79.25 87 GLY A CA 1
ATOM 708 C C . GLY A 1 87 ? -19.925 10.058 11.320 1.00 79.25 87 GLY A C 1
ATOM 709 O O . GLY A 1 87 ? -20.014 10.156 12.542 1.00 79.25 87 GLY A O 1
ATOM 710 N N . GLU A 1 88 ? -19.838 8.877 10.699 1.00 80.25 88 GLU A N 1
ATOM 711 C CA . GLU A 1 88 ? -19.852 7.591 11.414 1.00 80.25 88 GLU A CA 1
ATOM 712 C C . GLU A 1 88 ? -18.729 7.493 12.454 1.00 80.25 88 GLU A C 1
ATOM 714 O O . GLU A 1 88 ? -18.967 7.103 13.596 1.00 80.25 88 GLU A O 1
ATOM 719 N N . ILE A 1 89 ? -17.502 7.861 12.074 1.00 80.00 89 ILE A N 1
ATOM 720 C CA . ILE A 1 89 ? -16.338 7.799 12.964 1.00 80.00 89 ILE A CA 1
ATOM 721 C C . ILE A 1 89 ? -16.504 8.770 14.136 1.00 80.00 89 ILE A C 1
ATOM 723 O O . ILE A 1 89 ? -16.264 8.385 15.276 1.00 80.00 89 ILE A O 1
ATOM 727 N N . ILE A 1 90 ? -16.945 10.007 13.892 1.00 82.06 90 ILE A N 1
ATOM 728 C CA . ILE A 1 90 ? -17.178 10.996 14.956 1.00 82.06 90 ILE A CA 1
ATOM 729 C C . ILE A 1 90 ? -18.274 10.522 15.916 1.00 82.06 90 ILE A C 1
ATOM 731 O O . ILE A 1 90 ? -18.123 10.649 17.131 1.00 82.06 90 ILE A O 1
ATOM 735 N N . GLN A 1 91 ? -19.340 9.911 15.398 1.00 81.38 91 GLN A N 1
ATOM 736 C CA . GLN A 1 91 ? -20.395 9.341 16.230 1.00 81.38 91 GLN A CA 1
ATOM 737 C C . GLN A 1 91 ? -19.873 8.183 17.096 1.00 81.38 91 GLN A C 1
ATOM 739 O O . GLN A 1 91 ? -20.175 8.123 18.285 1.00 81.38 91 GLN A O 1
ATOM 744 N N . GLN A 1 92 ? -19.035 7.305 16.538 1.00 79.19 92 GLN A N 1
ATOM 745 C CA . GLN A 1 92 ? -18.384 6.221 17.282 1.00 79.19 92 GLN A CA 1
ATOM 746 C C . GLN A 1 92 ? -17.387 6.733 18.330 1.00 79.19 92 GLN A C 1
ATOM 748 O O . GLN A 1 92 ? -17.296 6.174 19.420 1.00 79.19 92 GLN A O 1
ATOM 753 N N . LEU A 1 93 ? -16.655 7.811 18.046 1.00 77.50 93 LEU A N 1
ATOM 754 C CA . LEU A 1 93 ? -15.752 8.439 19.017 1.00 77.50 93 LEU A CA 1
ATOM 755 C C . LEU A 1 93 ? -16.504 9.081 20.190 1.00 77.50 93 LEU A C 1
ATOM 757 O O . LEU A 1 93 ? -15.945 9.197 21.277 1.00 77.50 93 LEU A O 1
ATOM 761 N N . SER A 1 94 ? -17.768 9.465 19.992 1.00 78.25 94 SER A N 1
ATOM 762 C CA . SER A 1 94 ? -18.634 9.962 21.064 1.00 78.25 94 SER A CA 1
ATOM 763 C C . SER A 1 94 ? -19.130 8.857 22.003 1.00 78.25 94 SER A C 1
ATOM 765 O O . SER A 1 94 ? -19.646 9.169 23.078 1.00 78.25 94 SER A O 1
ATOM 767 N N . THR A 1 95 ? -19.011 7.584 21.621 1.00 76.38 95 THR A N 1
ATOM 768 C CA . THR A 1 95 ? -19.327 6.463 22.512 1.00 76.38 95 THR A CA 1
ATOM 769 C C . THR A 1 95 ? -18.082 6.036 23.290 1.00 76.38 95 THR A C 1
ATOM 771 O O . THR A 1 95 ? -17.026 5.857 22.679 1.00 76.38 95 THR A O 1
ATOM 774 N N . PRO A 1 96 ? -18.167 5.843 24.622 1.00 71.88 96 PRO A N 1
ATOM 775 C CA . PRO A 1 96 ? -17.060 5.301 25.399 1.00 71.88 96 PRO A CA 1
ATOM 776 C C . PRO A 1 96 ? -16.613 3.969 24.798 1.00 71.88 96 PRO A C 1
ATOM 778 O O . PRO A 1 96 ? -17.420 3.050 24.638 1.00 71.88 96 PRO A O 1
ATOM 781 N N . ARG A 1 97 ? -15.331 3.861 24.439 1.00 71.88 97 ARG A N 1
ATOM 782 C CA . ARG A 1 97 ? -14.777 2.611 23.922 1.00 71.88 97 ARG A CA 1
ATOM 783 C C . ARG A 1 97 ? -14.786 1.596 25.062 1.00 71.88 97 ARG A C 1
ATOM 785 O O . ARG A 1 97 ? -13.985 1.703 25.983 1.00 71.88 97 ARG A O 1
ATOM 792 N N . VAL A 1 98 ? -15.704 0.632 25.013 1.00 60.97 98 VAL A N 1
ATOM 793 C CA . VAL A 1 98 ? -15.693 -0.505 25.937 1.00 60.97 98 VAL A CA 1
ATOM 794 C C . VAL A 1 98 ? -14.468 -1.340 25.581 1.00 60.97 98 VAL A C 1
ATOM 796 O O . VAL A 1 98 ? -14.439 -2.011 24.549 1.00 60.97 98 VAL A O 1
ATOM 799 N N . GLU A 1 99 ? -13.413 -1.244 26.384 1.00 55.12 99 GLU A N 1
ATOM 800 C CA . GLU A 1 99 ? -12.224 -2.072 26.227 1.00 55.12 99 GLU A CA 1
ATOM 801 C C . GLU A 1 99 ? -12.582 -3.532 26.537 1.00 55.12 99 GLU A C 1
ATOM 803 O O . GLU A 1 99 ? -12.592 -3.982 27.682 1.00 55.12 99 GLU A O 1
ATOM 808 N N . SER A 1 100 ? -12.889 -4.306 25.497 1.00 53.25 100 SER A N 1
ATOM 809 C CA . SER A 1 100 ? -13.319 -5.703 25.626 1.00 53.25 100 SER A CA 1
ATOM 810 C C . SER A 1 100 ? -12.231 -6.648 26.160 1.00 53.25 100 SER A C 1
ATOM 812 O O . SER A 1 100 ? -12.520 -7.801 26.473 1.00 53.25 100 SER A O 1
ATOM 814 N N . VAL A 1 101 ? -10.978 -6.194 26.264 1.00 54.09 101 VAL A N 1
ATOM 815 C CA . VAL A 1 101 ? -9.842 -7.016 26.717 1.00 54.09 101 VAL A CA 1
ATOM 816 C C . VAL A 1 101 ? -9.638 -6.909 28.233 1.00 54.09 101 VAL A C 1
ATOM 818 O O . VAL A 1 101 ? -9.387 -7.920 28.891 1.00 54.09 101 VAL A O 1
ATOM 821 N N . THR A 1 102 ? -9.819 -5.720 28.808 1.00 54.44 102 THR A N 1
ATOM 822 C CA . THR A 1 102 ? -9.640 -5.431 30.242 1.00 54.44 102 THR A CA 1
ATOM 823 C C . THR A 1 102 ? -10.829 -5.914 31.071 1.00 54.44 102 THR A C 1
ATOM 825 O O . THR A 1 102 ? -10.621 -6.485 32.143 1.00 54.44 102 THR A O 1
ATOM 828 N N . GLN A 1 103 ? -12.055 -5.813 30.538 1.00 56.38 103 GLN A N 1
ATOM 829 C CA . GLN A 1 103 ? -13.261 -6.321 31.205 1.00 56.38 103 GLN A CA 1
ATOM 830 C C . GLN A 1 103 ? -13.181 -7.841 31.434 1.00 56.38 103 GLN A C 1
ATOM 832 O O . GLN A 1 103 ? -13.333 -8.304 32.556 1.00 56.38 103 GLN A O 1
ATOM 837 N N . SER A 1 104 ? -12.803 -8.623 30.413 1.00 63.75 104 SER A N 1
ATOM 838 C CA . SER A 1 104 ? -12.768 -10.095 30.515 1.00 63.75 104 SER A CA 1
ATOM 839 C C . SER A 1 104 ? -11.738 -10.613 31.530 1.00 63.75 104 SER A C 1
ATOM 841 O O . SER A 1 104 ? -11.964 -11.638 32.174 1.00 63.75 104 SER A O 1
ATOM 843 N N . ALA A 1 105 ? -10.596 -9.935 31.678 1.00 72.81 105 ALA A N 1
ATOM 844 C CA . ALA A 1 105 ? -9.581 -10.321 32.656 1.00 72.81 105 ALA A CA 1
ATOM 845 C C . ALA A 1 105 ? -10.001 -9.940 34.083 1.00 72.81 105 ALA A C 1
ATOM 847 O O . ALA A 1 105 ? -9.882 -10.762 34.993 1.00 72.81 105 ALA A O 1
ATOM 848 N N . ALA A 1 106 ? -10.539 -8.730 34.268 1.00 76.81 106 ALA A N 1
ATOM 849 C CA . ALA A 1 106 ? -11.059 -8.275 35.553 1.00 76.81 106 ALA A CA 1
ATOM 850 C C . ALA A 1 106 ? -12.241 -9.139 36.022 1.00 76.81 106 ALA A C 1
ATOM 852 O O . ALA A 1 106 ? -12.246 -9.594 37.164 1.00 76.81 106 ALA A O 1
ATOM 853 N N . ASP A 1 107 ? -13.173 -9.465 35.126 1.00 78.62 107 ASP A N 1
ATOM 854 C CA . ASP A 1 107 ? -14.335 -10.307 35.419 1.00 78.62 107 ASP A CA 1
ATOM 855 C C . ASP A 1 107 ? -13.914 -11.717 35.847 1.00 78.62 107 ASP A C 1
ATOM 857 O O . ASP A 1 107 ? -14.440 -12.261 36.817 1.00 78.62 107 ASP A O 1
ATOM 861 N N . LYS A 1 108 ? -12.902 -12.301 35.192 1.00 81.00 108 LYS A N 1
ATOM 862 C CA . LYS A 1 108 ? -12.344 -13.605 35.588 1.00 81.00 108 LYS A CA 1
ATOM 863 C C . LYS A 1 108 ? -11.692 -13.567 36.968 1.00 81.00 108 LYS A C 1
ATOM 865 O O . LYS A 1 108 ? -11.825 -14.529 37.722 1.00 81.00 108 LYS A O 1
ATOM 870 N N . ILE A 1 109 ? -10.999 -12.478 37.308 1.00 86.00 109 ILE A N 1
ATOM 871 C CA . ILE A 1 109 ? -10.398 -12.298 38.637 1.00 86.00 109 ILE A CA 1
ATOM 872 C C . ILE A 1 109 ? -11.497 -12.167 39.695 1.00 86.00 109 ILE A C 1
ATOM 874 O O . ILE A 1 109 ? -11.432 -12.853 40.713 1.00 86.00 109 ILE A O 1
ATOM 878 N N . ILE A 1 110 ? -12.524 -11.351 39.441 1.00 87.69 110 ILE A N 1
ATOM 879 C CA . ILE A 1 110 ? -13.661 -11.160 40.353 1.00 87.69 110 ILE A CA 1
ATOM 880 C C . ILE A 1 110 ? -14.369 -12.496 40.604 1.00 87.69 110 ILE A C 1
ATOM 882 O O . ILE A 1 110 ? -14.536 -12.885 41.758 1.00 87.69 110 ILE A O 1
ATOM 886 N N . GLN A 1 111 ? -14.687 -13.253 39.551 1.00 85.19 111 GLN A N 1
ATOM 887 C CA . GLN A 1 111 ? -15.319 -14.572 39.670 1.00 85.19 111 GLN A CA 1
ATOM 888 C C . GLN A 1 111 ? -14.456 -15.566 40.463 1.00 85.19 111 GLN A C 1
ATOM 890 O O . GLN A 1 111 ? -14.960 -16.285 41.326 1.00 85.19 111 GLN A O 1
ATOM 895 N N . ALA A 1 112 ? -13.140 -15.578 40.231 1.00 88.56 112 ALA A N 1
ATOM 896 C CA . ALA A 1 112 ? -12.221 -16.449 40.963 1.00 88.56 112 ALA A CA 1
ATOM 897 C C . ALA A 1 112 ? -12.092 -16.074 42.451 1.00 88.56 112 ALA A C 1
ATOM 899 O O . ALA A 1 112 ? -11.887 -16.953 43.289 1.00 88.56 112 ALA A O 1
ATOM 900 N N . VAL A 1 113 ? -12.186 -14.786 42.793 1.00 90.06 113 VAL A N 1
ATOM 901 C CA . VAL A 1 113 ? -12.172 -14.319 44.187 1.00 90.06 113 VAL A CA 1
ATOM 902 C C . VAL A 1 113 ? -13.486 -14.669 44.883 1.00 90.06 113 VAL A C 1
ATOM 904 O O . VAL A 1 113 ? -13.444 -15.221 45.980 1.00 90.06 113 VAL A O 1
ATOM 907 N N . MET A 1 114 ? -14.632 -14.433 44.237 1.00 88.94 114 MET A N 1
ATOM 908 C CA . MET A 1 114 ? -15.950 -14.767 44.794 1.00 88.94 114 MET A CA 1
ATOM 909 C C . MET A 1 114 ? -16.081 -16.270 45.067 1.00 88.94 114 MET A C 1
ATOM 911 O O . MET A 1 114 ? -16.399 -16.656 46.188 1.00 88.94 114 MET A O 1
ATOM 915 N N . GLY A 1 115 ? -15.678 -17.126 44.120 1.00 86.12 115 GLY A N 1
ATOM 916 C CA . GLY A 1 115 ? -15.699 -18.579 44.324 1.00 86.12 115 GLY A CA 1
ATOM 917 C C . GLY A 1 115 ? -14.816 -19.067 45.483 1.00 86.12 115 GLY A C 1
ATOM 918 O O . GLY A 1 115 ? -15.131 -20.073 46.117 1.00 86.12 115 GLY A O 1
ATOM 919 N N . ARG A 1 116 ? -13.724 -18.358 45.809 1.00 83.44 116 ARG A N 1
ATOM 920 C CA . ARG A 1 116 ? -12.884 -18.677 46.980 1.00 83.44 116 ARG A CA 1
ATOM 921 C C . ARG A 1 116 ? -13.501 -18.216 48.297 1.00 83.44 116 ARG A C 1
ATOM 923 O O . ARG A 1 116 ? -13.350 -18.917 49.293 1.00 83.44 116 ARG A O 1
ATOM 930 N N . LEU A 1 117 ? -14.172 -17.065 48.306 1.00 81.44 117 LEU A N 1
ATOM 931 C CA . LEU A 1 117 ? -14.854 -16.548 49.495 1.00 81.44 117 LEU A CA 1
ATOM 932 C C . LEU A 1 117 ? -16.042 -17.438 49.882 1.00 81.44 117 LEU A C 1
ATOM 934 O O . LEU A 1 117 ? -16.189 -17.775 51.057 1.00 81.44 117 LEU A O 1
ATOM 938 N N . ASP A 1 118 ? -16.812 -17.906 48.900 1.00 79.62 118 ASP A N 1
ATOM 939 C CA . ASP A 1 118 ? -17.935 -18.823 49.126 1.00 79.62 118 ASP A CA 1
ATOM 940 C C . ASP A 1 118 ? -17.454 -20.193 49.638 1.00 79.62 118 ASP A C 1
ATOM 942 O O . ASP A 1 118 ? -18.031 -20.764 50.566 1.00 79.62 118 ASP A O 1
ATOM 946 N N . ALA A 1 119 ? -16.329 -20.693 49.109 1.00 73.00 119 ALA A N 1
ATOM 947 C CA . ALA A 1 119 ? -15.704 -21.930 49.579 1.00 73.00 119 ALA A CA 1
ATOM 948 C C . ALA A 1 119 ? -15.158 -21.832 51.019 1.00 73.00 119 ALA A C 1
ATOM 950 O O . ALA A 1 119 ? -15.086 -22.843 51.716 1.00 73.00 119 ALA A O 1
ATOM 951 N N . GLN A 1 120 ? -14.789 -20.633 51.484 1.00 65.19 120 GLN A N 1
ATOM 952 C CA . GLN A 1 120 ? -14.324 -20.406 52.857 1.00 65.19 120 GLN A CA 1
ATOM 953 C C . GLN A 1 120 ? -15.468 -20.240 53.869 1.00 65.19 120 GLN A C 1
ATOM 955 O O . GLN A 1 120 ? -15.273 -20.541 55.045 1.00 65.19 120 GLN A O 1
ATOM 960 N N . GLN A 1 121 ? -16.664 -19.820 53.444 1.00 60.56 121 GLN A N 1
ATOM 961 C CA . GLN A 1 121 ? -17.821 -19.681 54.341 1.00 60.56 121 GLN A CA 1
ATOM 962 C C . GLN A 1 121 ? -18.545 -21.011 54.625 1.00 60.56 121 GLN A C 1
ATOM 964 O O . GLN A 1 121 ? -19.163 -21.151 55.678 1.00 60.56 121 GLN A O 1
ATOM 969 N N . GLY A 1 122 ? -18.414 -22.020 53.756 1.00 56.91 122 GLY A N 1
ATOM 970 C CA . GLY A 1 122 ? -19.037 -23.341 53.940 1.00 56.91 122 GLY A CA 1
ATOM 971 C C . GLY A 1 122 ? -18.356 -24.281 54.950 1.00 56.91 122 GLY A C 1
ATOM 972 O O . GLY A 1 122 ? -18.850 -25.382 55.169 1.00 56.91 122 GLY A O 1
ATOM 973 N N . GLY A 1 123 ? -17.226 -23.887 55.552 1.00 52.81 123 GLY A N 1
ATOM 974 C CA . GLY A 1 123 ? -16.405 -24.763 56.406 1.00 52.81 123 GLY A CA 1
ATOM 975 C C . GLY A 1 123 ? -16.581 -24.605 57.920 1.00 52.81 123 GLY A C 1
ATOM 976 O O . GLY A 1 123 ? -15.924 -25.326 58.665 1.00 52.81 123 GLY A O 1
ATOM 977 N N . ASN A 1 124 ? -17.423 -23.679 58.399 1.00 51.34 124 ASN A N 1
ATOM 978 C CA . ASN A 1 124 ? -17.465 -23.305 59.821 1.00 51.34 124 ASN A CA 1
ATOM 979 C C . ASN A 1 124 ? -18.764 -23.698 60.551 1.00 51.34 124 ASN A C 1
ATOM 981 O O . ASN A 1 124 ? -19.296 -22.924 61.343 1.00 51.34 124 ASN A O 1
ATOM 985 N N . SER A 1 125 ? -19.284 -24.905 60.307 1.00 52.94 125 SER A N 1
ATOM 986 C CA . SER A 1 125 ? -20.298 -25.520 61.175 1.00 52.94 125 SER A CA 1
ATOM 987 C C . SER A 1 125 ? -19.629 -26.515 62.128 1.00 52.94 125 SER A C 1
ATOM 989 O O . SER A 1 125 ? -19.434 -27.683 61.788 1.00 52.94 125 SER A O 1
ATOM 991 N N . ALA A 1 126 ? -19.247 -26.037 63.315 1.00 56.84 126 ALA A N 1
ATOM 992 C CA . ALA A 1 126 ? -18.812 -26.885 64.424 1.00 56.84 126 ALA A CA 1
ATOM 993 C C . ALA A 1 126 ? -19.974 -27.789 64.894 1.00 56.84 126 ALA A C 1
ATOM 995 O O . ALA A 1 126 ? -21.111 -27.312 64.952 1.00 56.84 126 ALA A O 1
ATOM 996 N N . PRO A 1 127 ? -19.735 -29.071 65.234 1.00 50.31 127 PRO A N 1
ATOM 997 C CA . PRO A 1 127 ? -20.788 -29.931 65.764 1.00 50.31 127 PRO A CA 1
ATOM 998 C C . PRO A 1 127 ? -21.100 -29.539 67.221 1.00 50.31 127 PRO A C 1
ATOM 1000 O O . PRO A 1 127 ? -20.181 -29.149 67.949 1.00 50.31 127 PRO A O 1
ATOM 1003 N N . PRO A 1 128 ? -22.368 -29.612 67.668 1.00 55.12 128 PRO A N 1
ATOM 1004 C CA . PRO A 1 128 ? -22.700 -29.363 69.061 1.00 55.12 128 PRO A CA 1
ATOM 1005 C C . 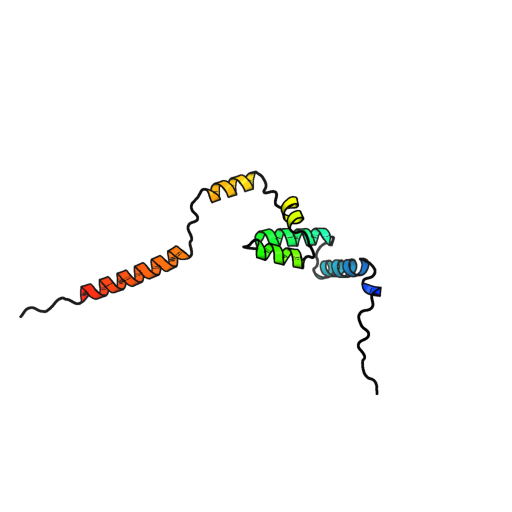PRO A 1 128 ? -22.266 -30.548 69.939 1.00 55.12 128 PRO A C 1
ATOM 1007 O O . PRO A 1 128 ? -22.169 -31.680 69.464 1.00 55.12 128 PRO A O 1
ATOM 1010 N N . VAL A 1 129 ? -21.975 -30.201 71.196 1.00 56.72 129 VAL A N 1
ATOM 1011 C CA . VAL A 1 129 ? -21.425 -31.012 72.300 1.00 56.72 129 VAL A CA 1
ATOM 1012 C C . VAL A 1 129 ? -22.191 -32.309 72.548 1.00 56.72 129 VAL A C 1
ATOM 1014 O O . VAL A 1 129 ? -23.441 -32.253 72.562 1.00 56.72 129 VAL A O 1
#

pLDDT: mean 74.91, std 13.45, range [46.38, 96.44]